Protein AF-A0A521FGE1-F1 (afdb_monomer)

InterPro domains:
  IPR036425 MoaB/Mog-like domain superfamily [G3DSA:3.40.980.10] (73-152)
  IPR036425 MoaB/Mog-like domain superfamily [SSF53218] (72-152)
  IPR038987 Molybdopterin biosynthesis protein MoeA-like [PTHR10192] (48-152)

pLDDT: mean 79.48, std 17.64, range [34.16, 97.81]

Solvent-accessible surface area (backbone atoms only — not comparable to full-atom values): 9170 Å² total; per-residue (Å²): 132,84,50,75,67,57,55,50,50,56,51,57,77,67,58,67,80,79,55,70,46,78,43,52,40,92,74,35,70,73,35,32,30,61,51,71,48,64,48,92,95,54,96,55,65,48,52,53,70,39,65,27,46,72,68,51,44,54,51,44,42,74,76,68,47,63,57,45,49,22,49,54,80,56,31,35,22,40,36,40,40,47,81,76,87,84,66,93,86,66,96,67,81,86,78,81,60,60,48,58,59,53,52,51,51,49,53,56,36,45,77,70,69,37,75,50,70,46,81,39,73,19,47,83,42,72,66,38,38,50,52,38,47,57,56,40,60,75,74,30,73,41,78,46,83,46,64,51,92,64,100,76,130

Structure (mmCIF, N/CA/C/O backbone):
data_AF-A0A521FGE1-F1
#
_entry.id   AF-A0A521FGE1-F1
#
loop_
_atom_site.group_PDB
_atom_site.id
_atom_site.type_symbol
_atom_site.label_atom_id
_atom_site.label_alt_id
_atom_site.label_comp_id
_atom_site.label_asym_id
_atom_site.label_entity_id
_atom_site.label_seq_id
_atom_site.pdbx_PDB_ins_code
_atom_site.Cartn_x
_atom_site.Cartn_y
_atom_site.Cartn_z
_atom_site.occupancy
_atom_site.B_iso_or_equiv
_atom_site.auth_seq_id
_atom_site.auth_comp_id
_atom_site.auth_asym_id
_atom_site.auth_atom_id
_atom_site.pdbx_PDB_model_num
ATOM 1 N N . MET A 1 1 ? 23.429 9.231 -18.518 1.00 56.88 1 MET A N 1
ATOM 2 C CA . MET A 1 1 ? 22.915 8.447 -17.376 1.00 56.88 1 MET A CA 1
ATOM 3 C C . MET A 1 1 ? 22.571 9.445 -16.281 1.00 56.88 1 MET A C 1
ATOM 5 O O . MET A 1 1 ? 23.436 10.259 -15.985 1.00 56.88 1 MET A O 1
ATOM 9 N N . ILE A 1 2 ? 21.334 9.475 -15.771 1.00 60.28 2 ILE A N 1
ATOM 10 C CA . ILE A 1 2 ? 20.990 10.393 -14.667 1.00 60.28 2 ILE A CA 1
ATOM 11 C C . ILE A 1 2 ? 21.734 9.969 -13.404 1.00 60.28 2 ILE A C 1
ATOM 13 O O . ILE A 1 2 ? 21.916 8.777 -13.154 1.00 60.28 2 ILE A O 1
ATOM 17 N N . SER A 1 3 ? 22.178 10.931 -12.608 1.00 74.81 3 SER A N 1
ATOM 18 C CA . SER A 1 3 ? 22.769 10.649 -11.306 1.00 74.81 3 SER A CA 1
ATOM 19 C C . SER A 1 3 ? 21.696 10.185 -10.315 1.00 74.81 3 SER A C 1
ATOM 21 O O . SER A 1 3 ? 20.537 10.601 -10.375 1.00 74.81 3 SER A O 1
ATOM 23 N N . ILE A 1 4 ? 22.094 9.378 -9.324 1.00 71.06 4 ILE A N 1
ATOM 24 C CA . ILE A 1 4 ? 21.225 8.973 -8.199 1.00 71.06 4 ILE A CA 1
ATOM 25 C C . ILE A 1 4 ? 20.607 10.205 -7.510 1.00 71.06 4 ILE A C 1
ATOM 27 O O . ILE A 1 4 ? 19.470 10.166 -7.039 1.00 71.06 4 ILE A O 1
ATOM 31 N N . LYS A 1 5 ? 21.343 11.323 -7.477 1.00 72.50 5 LYS A N 1
ATOM 32 C CA . LYS A 1 5 ? 20.893 12.589 -6.893 1.00 72.50 5 LYS A CA 1
ATOM 33 C C . LYS A 1 5 ? 19.749 13.223 -7.692 1.00 72.50 5 LYS A C 1
ATOM 35 O O . LYS A 1 5 ? 18.778 13.666 -7.084 1.00 72.50 5 LYS A O 1
ATOM 40 N N . GLU A 1 6 ? 19.845 13.239 -9.019 1.00 69.12 6 GLU A N 1
ATOM 41 C CA . GLU A 1 6 ? 18.794 13.754 -9.909 1.00 69.12 6 GLU A CA 1
ATOM 42 C C . GLU A 1 6 ? 17.545 12.872 -9.860 1.00 69.12 6 GLU A C 1
ATOM 44 O O . GLU A 1 6 ? 16.444 13.388 -9.686 1.00 69.12 6 GLU A O 1
ATOM 49 N N . ALA A 1 7 ? 17.710 11.545 -9.895 1.00 67.75 7 ALA A N 1
ATOM 50 C CA . ALA A 1 7 ? 16.596 10.609 -9.740 1.00 67.75 7 ALA A CA 1
ATOM 51 C C . ALA A 1 7 ? 15.854 10.829 -8.411 1.00 67.75 7 ALA A C 1
ATOM 53 O O . ALA A 1 7 ? 14.627 10.903 -8.374 1.00 67.75 7 ALA A O 1
ATOM 54 N N . LYS A 1 8 ? 16.601 11.002 -7.312 1.00 72.12 8 LYS A N 1
ATOM 55 C CA . LYS A 1 8 ? 16.027 11.270 -5.990 1.00 72.12 8 LYS A CA 1
ATOM 56 C C . LYS A 1 8 ? 15.258 12.593 -5.940 1.00 72.12 8 LYS A C 1
ATOM 58 O O . LYS A 1 8 ? 14.202 12.632 -5.318 1.00 72.12 8 LYS A O 1
ATOM 63 N N . LEU A 1 9 ? 15.764 13.657 -6.568 1.00 74.69 9 LEU A N 1
ATOM 64 C CA . LEU A 1 9 ? 15.07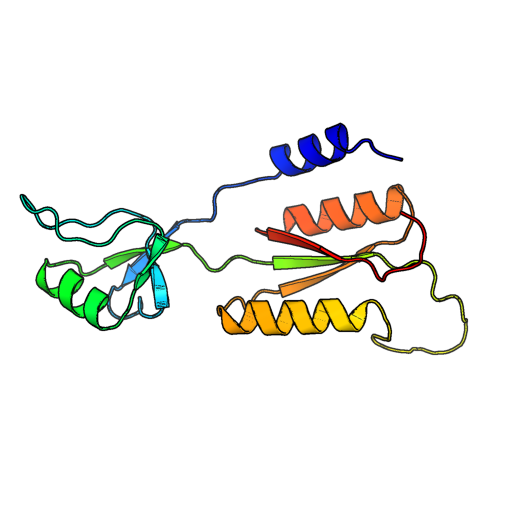1 14.951 -6.629 1.00 74.69 9 LEU A CA 1
ATOM 65 C C . LEU A 1 9 ? 13.730 14.833 -7.353 1.00 74.69 9 LEU A C 1
ATOM 67 O O . LEU A 1 9 ? 12.712 15.221 -6.788 1.00 74.69 9 LEU A O 1
ATOM 71 N N . ILE A 1 10 ? 13.718 14.199 -8.529 1.00 68.62 10 ILE A N 1
ATOM 72 C CA . ILE A 1 10 ? 12.492 13.970 -9.306 1.00 68.62 10 ILE A CA 1
ATOM 73 C C . ILE A 1 10 ? 11.465 13.189 -8.474 1.00 68.62 10 ILE A C 1
ATOM 75 O O . ILE A 1 10 ? 10.299 13.576 -8.408 1.00 68.62 10 ILE A O 1
ATOM 79 N N . ILE A 1 11 ? 11.894 12.120 -7.791 1.00 73.50 11 ILE A N 1
ATOM 80 C CA . ILE A 1 11 ? 11.014 11.311 -6.932 1.00 73.50 11 ILE A CA 1
ATOM 81 C C . ILE A 1 11 ? 10.423 12.157 -5.799 1.00 73.50 11 ILE A C 1
ATOM 83 O O . ILE A 1 11 ? 9.225 12.078 -5.531 1.00 73.50 11 ILE A O 1
ATOM 87 N N . LEU A 1 12 ? 11.245 12.967 -5.127 1.00 76.75 12 LEU A N 1
ATOM 88 C CA . LEU A 1 12 ? 10.794 13.789 -4.005 1.00 76.75 12 LEU A CA 1
ATOM 89 C C . LEU A 1 12 ? 9.824 14.890 -4.449 1.00 76.75 12 LEU A C 1
ATOM 91 O O . LEU A 1 12 ? 8.816 15.087 -3.772 1.00 76.75 12 LEU A O 1
ATOM 95 N N . GLU A 1 13 ? 10.070 15.543 -5.587 1.00 80.25 13 GLU A N 1
ATOM 96 C CA . GLU A 1 13 ? 9.173 16.560 -6.161 1.00 80.25 13 GLU A CA 1
ATOM 97 C C . GLU A 1 13 ? 7.780 16.013 -6.497 1.00 80.25 13 GLU A C 1
ATOM 99 O O . GLU A 1 13 ? 6.788 16.735 -6.402 1.00 80.25 13 GLU A O 1
ATOM 104 N N . HIS A 1 14 ? 7.688 14.729 -6.846 1.00 75.56 14 HIS A N 1
ATOM 105 C CA . HIS A 1 14 ? 6.421 14.081 -7.185 1.00 75.56 14 HIS A CA 1
ATOM 106 C C . HIS A 1 14 ? 5.808 13.297 -6.016 1.00 75.56 14 HIS A C 1
ATOM 108 O O . HIS A 1 14 ? 4.673 12.827 -6.117 1.00 75.56 14 HIS A O 1
ATOM 114 N N . SER A 1 15 ? 6.520 13.176 -4.891 1.00 76.31 15 SER A N 1
ATOM 115 C CA . SER A 1 15 ? 6.022 12.481 -3.707 1.00 76.31 15 SER A CA 1
ATOM 116 C C . SER A 1 15 ? 4.880 13.256 -3.043 1.00 76.31 15 SER A C 1
ATOM 118 O O . SER A 1 15 ? 4.912 14.479 -2.899 1.00 76.31 15 SER A O 1
ATOM 120 N N . ARG A 1 16 ? 3.834 12.539 -2.627 1.00 80.38 16 ARG A N 1
ATOM 121 C CA . ARG A 1 16 ? 2.677 13.109 -1.924 1.00 80.38 16 ARG A CA 1
ATOM 122 C C . ARG A 1 16 ? 2.320 12.231 -0.734 1.00 80.38 16 ARG A C 1
ATOM 124 O O . ARG A 1 16 ? 2.565 11.027 -0.743 1.00 80.38 16 ARG A O 1
ATOM 131 N N . LYS A 1 17 ? 1.722 12.825 0.302 1.00 81.06 17 LYS A N 1
ATOM 132 C CA . LYS A 1 17 ? 1.171 12.045 1.419 1.00 81.06 17 LYS A CA 1
ATOM 133 C C . LYS A 1 17 ? 0.029 11.168 0.906 1.00 81.06 17 LYS A C 1
ATOM 135 O O . LYS A 1 17 ? -0.784 11.626 0.103 1.00 81.06 17 LYS A O 1
ATOM 140 N N . VAL A 1 18 ? -0.048 9.935 1.407 1.00 82.00 18 VAL A N 1
ATOM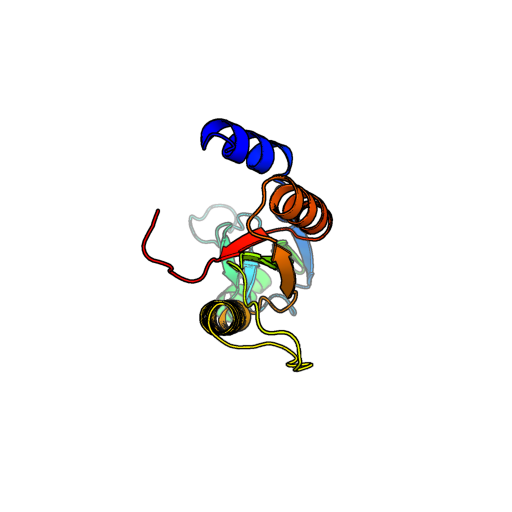 141 C CA . VAL A 1 18 ? -1.171 9.037 1.113 1.00 82.00 18 VAL A CA 1
ATOM 142 C C . VAL A 1 18 ? -2.473 9.717 1.550 1.00 82.00 18 VAL A C 1
ATOM 144 O O . VAL A 1 18 ? -2.533 10.215 2.680 1.00 82.00 18 VAL A O 1
ATOM 147 N N . PRO A 1 19 ? -3.502 9.768 0.686 1.00 86.56 19 PRO A N 1
ATOM 148 C CA . PRO A 1 19 ? -4.766 10.395 1.034 1.00 86.56 19 PRO A CA 1
ATOM 149 C C . PRO A 1 19 ? -5.423 9.718 2.233 1.00 86.56 19 PRO A C 1
ATOM 151 O O . PRO A 1 19 ? -5.430 8.490 2.349 1.00 86.56 19 PRO A O 1
ATOM 154 N N . VAL A 1 20 ? -6.012 10.543 3.088 1.00 93.25 20 VAL A N 1
ATOM 155 C CA . VAL A 1 20 ? -6.801 10.122 4.243 1.00 93.25 20 VAL A CA 1
ATOM 156 C C . VAL A 1 20 ? -8.259 10.448 3.961 1.00 93.25 20 VAL A C 1
ATOM 158 O O . VAL A 1 20 ? -8.552 11.469 3.335 1.00 93.25 20 VAL A O 1
ATOM 161 N N . HIS A 1 21 ? -9.160 9.572 4.385 1.00 94.06 21 HIS A N 1
ATOM 162 C CA . HIS A 1 21 ? -10.594 9.786 4.245 1.00 94.06 21 HIS A CA 1
ATOM 163 C C . HIS A 1 21 ? -11.359 9.168 5.421 1.00 94.06 21 HIS A C 1
ATOM 165 O O . HIS A 1 21 ? -10.895 8.169 5.983 1.00 94.06 21 HIS A O 1
ATOM 171 N N . PRO A 1 22 ? -12.517 9.742 5.791 1.00 96.56 22 PRO A N 1
ATOM 172 C CA . PRO A 1 22 ? -13.405 9.134 6.765 1.00 96.56 22 PRO A CA 1
ATOM 173 C C . PRO A 1 22 ? -14.110 7.922 6.160 1.00 96.56 22 PRO A C 1
ATOM 175 O O . PRO A 1 22 ? -14.568 7.968 5.014 1.00 96.56 22 PRO A O 1
ATOM 178 N N . ILE A 1 23 ? -14.256 6.870 6.959 1.00 96.44 23 ILE A N 1
ATOM 179 C CA . ILE A 1 23 ? -15.165 5.758 6.675 1.00 96.44 23 ILE A CA 1
ATOM 180 C C . ILE A 1 23 ? -15.996 5.421 7.919 1.00 96.44 23 ILE A C 1
ATOM 182 O O . ILE A 1 23 ? -15.526 5.630 9.044 1.00 96.44 23 ILE A O 1
ATOM 186 N N . PRO A 1 24 ? -17.214 4.869 7.755 1.00 97.81 24 PRO A N 1
ATOM 187 C CA . PRO A 1 24 ? -17.968 4.324 8.876 1.00 97.81 24 PRO A CA 1
ATOM 188 C C . PRO A 1 24 ? -17.151 3.246 9.594 1.00 97.81 24 PRO A C 1
ATOM 190 O O . PRO A 1 24 ? -16.630 2.337 8.949 1.00 97.81 24 PRO A O 1
ATOM 193 N N . LEU A 1 25 ? -17.092 3.290 10.928 1.00 96.75 25 LEU A N 1
ATOM 194 C CA . LEU A 1 25 ? -16.309 2.341 11.732 1.00 96.75 25 LEU A CA 1
ATOM 195 C C . LEU A 1 25 ? -16.711 0.878 11.462 1.00 96.75 25 LEU A C 1
ATOM 197 O O . LEU A 1 25 ? -15.874 -0.016 11.480 1.00 96.75 25 LEU A O 1
ATOM 201 N N . ALA A 1 26 ? -17.987 0.638 11.148 1.00 95.06 26 ALA A N 1
ATOM 202 C CA . ALA A 1 26 ? -18.500 -0.690 10.806 1.00 95.06 26 ALA A CA 1
ATOM 203 C C . ALA A 1 26 ? -17.922 -1.271 9.498 1.00 95.06 26 ALA A C 1
ATOM 205 O O . ALA A 1 26 ? -18.022 -2.471 9.274 1.00 95.06 26 ALA A O 1
ATOM 206 N N . MET A 1 27 ? -17.337 -0.435 8.636 1.00 95.88 27 MET A N 1
ATOM 207 C CA . MET A 1 27 ? -16.701 -0.835 7.376 1.00 95.88 27 MET A CA 1
ATOM 208 C C . MET A 1 27 ? -15.169 -0.782 7.453 1.00 95.88 27 MET A C 1
ATOM 210 O O . MET A 1 27 ? -14.505 -0.926 6.432 1.00 95.88 27 MET A O 1
ATOM 214 N N . ALA A 1 28 ? -14.605 -0.537 8.639 1.00 95.38 28 ALA A N 1
ATOM 215 C CA . ALA A 1 28 ? -13.188 -0.235 8.804 1.00 95.38 28 ALA A CA 1
ATOM 216 C C . ALA A 1 28 ? -12.299 -1.457 9.083 1.00 95.38 28 ALA A C 1
ATOM 218 O O . ALA A 1 28 ? -11.113 -1.280 9.336 1.00 95.38 28 ALA A O 1
ATOM 219 N N . LEU A 1 29 ? -12.839 -2.680 9.031 1.00 95.12 29 LEU A N 1
ATOM 220 C CA . LEU A 1 29 ? -12.063 -3.906 9.245 1.00 95.12 29 LEU A CA 1
ATOM 221 C C . LEU A 1 29 ? -10.940 -4.028 8.208 1.00 95.12 29 LEU A C 1
ATOM 223 O O . LEU A 1 29 ? -11.191 -3.905 7.010 1.00 95.12 29 LEU A O 1
ATOM 227 N N . GLY A 1 30 ? -9.710 -4.240 8.678 1.00 93.06 30 GLY A N 1
ATOM 228 C CA . GLY A 1 30 ? -8.504 -4.295 7.846 1.00 93.06 30 GLY A CA 1
ATOM 229 C C . GLY A 1 30 ? -8.012 -2.928 7.352 1.00 93.06 30 GLY A C 1
ATOM 230 O O . GLY A 1 30 ? -6.968 -2.838 6.710 1.00 93.06 30 GLY A O 1
ATOM 231 N N . ALA A 1 31 ? -8.721 -1.831 7.640 1.00 93.62 31 ALA A N 1
ATOM 232 C CA . ALA A 1 31 ? -8.264 -0.501 7.257 1.00 93.62 31 ALA A CA 1
ATOM 233 C C . ALA A 1 31 ? -7.130 -0.023 8.176 1.00 93.62 31 ALA A C 1
ATOM 235 O O . ALA A 1 31 ? -7.116 -0.292 9.376 1.00 93.62 31 ALA A O 1
ATOM 236 N N . THR A 1 32 ? -6.191 0.746 7.623 1.00 94.00 32 THR A N 1
ATOM 237 C CA . THR A 1 32 ? -5.095 1.334 8.401 1.00 94.00 32 THR A CA 1
ATOM 238 C C . THR A 1 32 ? -5.480 2.708 8.938 1.00 94.00 32 THR A C 1
ATOM 240 O O . THR A 1 32 ? -5.770 3.628 8.165 1.00 94.00 32 THR A O 1
ATOM 243 N N . LEU A 1 33 ? -5.433 2.874 10.258 1.00 95.44 33 LEU A N 1
ATOM 244 C CA . LEU A 1 33 ? -5.821 4.103 10.941 1.00 95.44 33 LEU A CA 1
ATOM 245 C C . LEU A 1 33 ? -4.868 5.264 10.606 1.00 95.44 33 LEU A C 1
ATOM 247 O O . LEU A 1 33 ? -3.646 5.119 10.638 1.00 95.44 33 LEU A O 1
ATOM 251 N N . ALA A 1 34 ? -5.414 6.441 10.298 1.00 95.50 34 ALA A N 1
ATOM 252 C CA . ALA A 1 34 ? -4.637 7.610 9.878 1.00 95.50 34 ALA A CA 1
ATOM 253 C C . ALA A 1 34 ? -4.370 8.636 10.990 1.00 95.50 34 ALA A C 1
ATOM 255 O O . ALA A 1 34 ? -3.591 9.573 10.785 1.00 95.50 34 ALA A O 1
ATOM 256 N N . THR A 1 35 ? -4.985 8.450 12.153 1.00 93.12 35 THR A N 1
ATOM 257 C CA . THR A 1 35 ? -4.935 9.346 13.314 1.00 93.12 35 THR A CA 1
ATOM 258 C C . THR A 1 35 ? -4.778 8.534 14.587 1.00 93.12 35 THR A C 1
ATOM 260 O O . THR A 1 35 ? -5.238 7.402 14.637 1.00 93.12 35 THR A O 1
ATOM 263 N N . ASP A 1 36 ? -4.201 9.110 15.633 1.00 92.69 36 ASP A N 1
ATOM 264 C CA . ASP A 1 36 ? -4.223 8.454 16.938 1.00 92.69 36 ASP A CA 1
ATOM 265 C C . ASP A 1 36 ? -5.607 8.608 17.587 1.00 92.69 36 ASP A C 1
ATOM 267 O O . ASP A 1 36 ? -6.200 9.689 17.540 1.00 92.69 36 ASP A O 1
ATOM 271 N N . LEU A 1 37 ? -6.117 7.539 18.197 1.00 90.62 37 LEU A N 1
ATOM 272 C CA . LEU A 1 37 ? -7.392 7.505 18.911 1.00 90.62 37 LEU A CA 1
ATOM 273 C C . LEU A 1 37 ? -7.172 6.933 20.311 1.00 90.62 37 LEU A C 1
ATOM 275 O O . LEU A 1 37 ? -6.950 5.734 20.475 1.00 90.62 37 LEU A O 1
ATOM 279 N N . TYR A 1 38 ? -7.254 7.798 21.320 1.00 85.88 38 TYR A N 1
ATOM 280 C CA . TYR A 1 38 ? -7.076 7.443 22.727 1.00 85.88 38 TYR A CA 1
ATOM 281 C C . TYR A 1 38 ? -8.346 7.708 23.523 1.00 85.88 38 TYR A C 1
ATOM 283 O O . TYR A 1 38 ? -9.087 8.653 23.245 1.00 85.88 38 TYR A O 1
ATOM 291 N N . GLN A 1 39 ? -8.555 6.913 24.567 1.00 79.12 39 GLN A N 1
ATOM 292 C CA . GLN A 1 39 ? -9.598 7.187 25.545 1.00 79.12 39 GLN A CA 1
ATOM 293 C C . GLN A 1 39 ? -9.182 8.382 26.416 1.00 79.12 39 GLN A C 1
ATOM 295 O O . GLN A 1 39 ? -8.027 8.480 26.839 1.00 79.12 39 GLN A O 1
ATOM 300 N N . HIS A 1 40 ? -10.111 9.297 26.709 1.00 69.00 40 HIS A N 1
ATOM 301 C CA . HIS A 1 40 ? -9.822 10.450 27.565 1.00 69.00 40 HIS A CA 1
ATOM 302 C C . HIS A 1 40 ? -9.218 9.993 28.909 1.00 69.00 40 HIS A C 1
ATOM 304 O O . HIS A 1 40 ? -9.825 9.210 29.633 1.00 69.00 40 HIS A O 1
ATOM 310 N N . HIS A 1 41 ? -8.024 10.505 29.234 1.00 64.94 41 HIS A N 1
ATOM 311 C CA . HIS A 1 41 ? -7.281 10.257 30.480 1.00 64.94 41 HIS A CA 1
ATOM 312 C C . HIS A 1 41 ? -6.671 8.854 30.681 1.00 64.94 41 HIS A C 1
ATOM 314 O O . HIS A 1 41 ? -6.289 8.529 31.805 1.00 64.94 41 HIS A O 1
ATOM 320 N N . THR A 1 42 ? -6.490 8.045 29.629 1.00 60.53 42 THR A N 1
ATOM 321 C CA . THR A 1 42 ? -5.716 6.789 29.724 1.00 60.53 42 THR A CA 1
ATOM 322 C C . THR A 1 42 ? -4.649 6.674 28.632 1.00 60.53 42 THR A C 1
ATOM 324 O O . THR A 1 42 ? -4.683 7.374 27.624 1.00 60.53 42 THR A O 1
ATOM 327 N N . SER A 1 43 ? -3.680 5.777 28.837 1.00 71.62 43 SER A N 1
ATOM 328 C CA . SER A 1 43 ? -2.657 5.410 27.844 1.00 71.62 43 SER A CA 1
ATOM 329 C C . SER A 1 43 ? -3.156 4.386 26.812 1.00 71.62 43 SER A C 1
ATOM 331 O O . SER A 1 43 ? -2.363 3.909 26.005 1.00 71.62 43 SER A O 1
ATOM 333 N N . SER A 1 44 ? -4.433 3.986 26.873 1.00 77.00 44 SER A N 1
ATOM 334 C CA . SER A 1 44 ? -4.992 2.920 26.039 1.00 77.00 44 SER A CA 1
ATOM 335 C C . SER A 1 44 ? -5.684 3.498 24.804 1.00 77.00 44 SER A C 1
ATOM 337 O O . SER A 1 44 ? -6.547 4.377 24.897 1.00 77.00 44 SER A O 1
ATOM 339 N N . GLY A 1 45 ? -5.285 3.022 23.628 1.00 88.19 45 GLY A N 1
ATOM 340 C CA . GLY A 1 45 ? -5.783 3.521 22.356 1.00 88.19 45 GLY A CA 1
ATOM 341 C C . GLY A 1 45 ? -5.134 2.843 21.157 1.00 88.19 45 GLY A C 1
ATOM 342 O O . GLY A 1 45 ? -4.324 1.928 21.299 1.00 88.19 45 GLY A O 1
ATOM 343 N N . TYR A 1 46 ? -5.496 3.333 19.978 1.00 93.44 46 TYR A N 1
ATOM 344 C CA . TYR A 1 46 ? -4.963 2.898 18.695 1.00 93.44 46 TYR A CA 1
ATOM 345 C C . TYR A 1 46 ? -4.147 4.021 18.073 1.00 93.44 46 TYR A C 1
ATOM 347 O O . TYR A 1 46 ? -4.590 5.168 18.005 1.00 93.44 46 TYR A O 1
ATOM 355 N N . THR A 1 47 ? -2.942 3.693 17.626 1.00 94.12 47 THR A N 1
ATOM 356 C CA . THR A 1 47 ? -2.035 4.652 17.003 1.00 94.12 47 THR A CA 1
ATOM 357 C C . THR A 1 47 ? -2.208 4.668 15.495 1.00 94.12 47 THR A C 1
ATOM 359 O O . THR A 1 47 ? -2.540 3.670 14.852 1.00 94.12 47 THR A O 1
ATOM 362 N N . ARG A 1 48 ? -1.918 5.818 14.897 1.00 94.56 48 ARG A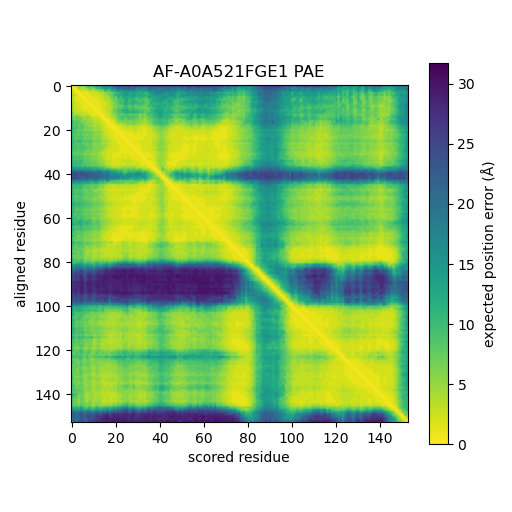 N 1
ATOM 363 C CA . ARG A 1 48 ? -1.782 5.970 13.456 1.00 94.56 48 ARG A CA 1
ATOM 364 C C . ARG A 1 48 ? -0.849 4.893 12.898 1.00 94.56 48 ARG A C 1
ATOM 366 O O . ARG A 1 48 ? 0.293 4.759 13.331 1.00 94.56 48 ARG A O 1
ATOM 373 N N . GLY A 1 49 ? -1.306 4.203 11.860 1.00 92.31 49 GLY A N 1
ATOM 374 C CA . GLY A 1 49 ? -0.584 3.116 11.207 1.00 92.31 49 GLY A CA 1
ATOM 375 C C . GLY A 1 49 ? -0.988 1.723 11.685 1.00 92.31 49 GLY A C 1
ATOM 376 O O . GLY A 1 49 ? -0.566 0.755 11.060 1.00 92.31 49 GLY A O 1
ATOM 377 N N . CYS A 1 50 ? -1.808 1.597 12.734 1.00 93.31 50 CYS A N 1
ATOM 378 C CA . CYS A 1 50 ? -2.353 0.300 13.114 1.00 93.31 50 CYS A CA 1
ATOM 379 C C . CYS A 1 50 ? -3.409 -0.170 12.106 1.00 93.31 50 CYS A C 1
ATOM 381 O O . CYS A 1 50 ? -4.202 0.624 11.589 1.00 93.31 50 CYS A O 1
ATOM 383 N N . GLU A 1 51 ? -3.445 -1.472 11.863 1.00 93.88 51 GLU A N 1
ATOM 384 C CA . GLU A 1 51 ? -4.567 -2.113 11.189 1.00 93.88 51 GLU A CA 1
ATOM 385 C C . GLU A 1 51 ? -5.730 -2.274 12.174 1.00 93.88 51 GLU A C 1
ATOM 387 O O . GLU A 1 51 ? -5.530 -2.631 13.338 1.00 93.88 51 GLU A O 1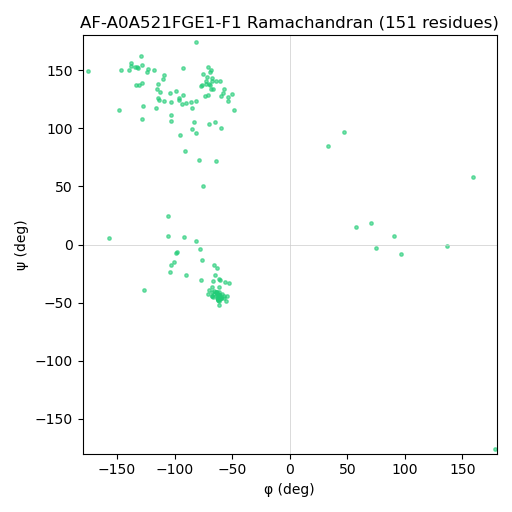
ATOM 392 N N . LEU A 1 52 ? -6.944 -1.968 11.727 1.00 94.94 52 LEU A N 1
ATOM 393 C CA . LEU A 1 52 ? -8.146 -2.108 12.538 1.00 94.94 52 LEU A CA 1
ATOM 394 C C . LEU A 1 52 ? -8.656 -3.551 12.485 1.00 94.94 52 LEU A C 1
ATOM 396 O O . LEU A 1 52 ? -9.253 -3.978 11.496 1.00 94.94 52 LEU A O 1
ATOM 400 N N . THR A 1 53 ? -8.436 -4.281 13.576 1.00 95.50 53 THR A N 1
ATOM 401 C CA . THR A 1 53 ? -8.997 -5.616 13.817 1.00 95.50 53 THR A CA 1
ATOM 402 C C . THR A 1 53 ? -10.434 -5.536 14.347 1.00 95.50 53 THR A C 1
ATOM 404 O O . THR A 1 53 ? -10.956 -4.459 14.644 1.00 95.50 53 THR A O 1
ATOM 407 N N . ASP A 1 54 ? -11.088 -6.685 14.489 1.00 95.94 54 ASP A N 1
ATOM 408 C CA . ASP A 1 54 ? -12.390 -6.823 15.148 1.00 95.94 54 ASP A CA 1
ATOM 409 C C . ASP A 1 54 ? -12.396 -6.253 16.578 1.00 95.94 54 ASP A C 1
ATOM 411 O O . ASP A 1 54 ? -13.286 -5.467 16.920 1.00 95.94 54 ASP A O 1
ATOM 415 N N . ASP A 1 55 ? -11.361 -6.547 17.368 1.00 94.50 55 ASP A N 1
ATOM 416 C CA . ASP A 1 55 ? -11.174 -5.976 18.707 1.00 94.50 55 ASP A CA 1
ATOM 417 C C . ASP A 1 55 ? -11.083 -4.442 18.670 1.00 94.50 55 ASP A C 1
ATOM 419 O O . ASP A 1 55 ? -11.716 -3.752 19.477 1.00 94.50 55 ASP A O 1
ATOM 423 N N . ALA A 1 56 ? -10.352 -3.890 17.693 1.00 94.62 56 ALA A N 1
ATOM 424 C CA . ALA A 1 56 ? -10.225 -2.445 17.519 1.00 94.62 56 ALA A CA 1
ATOM 425 C C . ALA A 1 56 ? -11.566 -1.789 17.206 1.00 94.62 56 ALA A C 1
ATOM 427 O O . ALA A 1 56 ? -11.909 -0.755 17.781 1.00 94.62 56 ALA A O 1
ATOM 428 N N . ILE A 1 57 ? -12.361 -2.409 16.337 1.00 95.81 57 ILE A N 1
ATOM 429 C CA . ILE A 1 57 ? -13.698 -1.924 15.995 1.00 95.81 57 ILE A CA 1
ATOM 430 C C . ILE A 1 57 ? -14.598 -1.910 17.232 1.00 95.81 57 ILE A C 1
ATOM 432 O O . ILE A 1 57 ? -15.268 -0.905 17.486 1.00 95.81 57 ILE A O 1
ATOM 436 N N . GLY A 1 58 ? -14.600 -2.991 18.018 1.00 94.62 58 GLY A N 1
ATOM 437 C CA . GLY A 1 58 ? -15.377 -3.082 19.254 1.00 94.62 58 GLY A CA 1
ATOM 438 C C . GLY A 1 58 ? -14.975 -2.013 20.270 1.00 94.62 58 GLY A C 1
ATOM 439 O O . GLY A 1 58 ? -15.831 -1.294 20.792 1.00 94.62 58 GLY A O 1
ATOM 440 N N . TYR A 1 59 ? -13.670 -1.849 20.489 1.00 94.19 59 TYR A N 1
ATOM 441 C CA . TYR A 1 59 ? -13.119 -0.850 21.402 1.00 94.19 59 TYR A CA 1
ATOM 442 C C . TYR A 1 59 ? -13.474 0.582 20.981 1.00 94.19 59 TYR A C 1
ATOM 444 O O . TYR A 1 59 ? -14.048 1.342 21.765 1.00 94.19 59 TYR A O 1
ATOM 452 N N . LEU A 1 60 ? -13.202 0.948 19.723 1.00 94.69 60 LEU A N 1
ATOM 453 C CA . LEU A 1 60 ? -13.501 2.281 19.190 1.00 94.69 60 LEU A CA 1
ATOM 454 C C . LEU A 1 60 ? -15.008 2.576 19.230 1.00 94.69 60 LEU A C 1
ATOM 456 O O . LEU A 1 60 ? -15.406 3.698 19.552 1.00 94.69 60 LEU A O 1
ATOM 460 N N . ARG A 1 61 ? -15.861 1.570 18.982 1.00 94.81 61 ARG A N 1
ATOM 461 C CA . ARG A 1 61 ? -17.316 1.714 19.111 1.00 94.81 61 ARG A CA 1
ATOM 462 C C . ARG A 1 61 ? -17.731 1.962 20.558 1.00 94.81 61 ARG A C 1
ATOM 464 O O . ARG A 1 61 ? -18.583 2.816 20.790 1.00 94.81 61 ARG A O 1
ATOM 471 N N . GLY A 1 62 ? -17.136 1.251 21.516 1.00 92.50 62 GLY A N 1
ATOM 472 C CA . GLY A 1 62 ? -17.372 1.455 22.949 1.00 92.50 62 GLY A CA 1
ATOM 473 C C . GLY A 1 62 ? -16.988 2.858 23.430 1.00 92.50 62 GLY A C 1
ATOM 474 O O . GLY A 1 62 ? -17.635 3.396 24.324 1.00 92.50 62 GLY A O 1
ATOM 475 N N . MET A 1 63 ? -16.000 3.490 22.788 1.00 91.56 63 MET A N 1
ATOM 476 C CA . MET A 1 63 ? -15.638 4.895 23.022 1.00 91.56 63 MET A CA 1
ATOM 477 C C . MET A 1 63 ? -16.578 5.907 22.346 1.00 91.56 63 MET A C 1
ATOM 479 O O . MET A 1 63 ? -16.414 7.110 22.529 1.00 91.56 63 MET A O 1
ATOM 483 N N . GLY A 1 64 ? -17.564 5.445 21.573 1.00 92.69 64 GLY A N 1
ATOM 484 C CA . GLY A 1 64 ? -18.533 6.300 20.888 1.00 92.69 64 GLY A CA 1
ATOM 485 C C . GLY A 1 64 ? -18.125 6.728 19.477 1.00 92.69 64 GLY A C 1
ATOM 486 O O . GLY A 1 64 ? -18.835 7.529 18.870 1.00 92.69 64 GLY A O 1
ATOM 487 N N . HIS A 1 65 ? -17.036 6.193 18.912 1.00 94.75 65 HIS A N 1
ATOM 488 C CA . HIS A 1 65 ? -16.693 6.471 17.518 1.00 94.75 65 HIS A CA 1
ATOM 489 C C . HIS A 1 65 ? -17.670 5.769 16.566 1.00 94.75 65 HIS A C 1
ATOM 491 O O . HIS A 1 65 ? -17.909 4.559 16.631 1.00 94.75 65 HIS A O 1
ATOM 497 N N . THR A 1 66 ? -18.227 6.544 15.640 1.00 96.12 66 THR A N 1
ATOM 498 C CA . THR A 1 66 ? -19.076 6.059 14.541 1.00 96.12 66 THR A CA 1
ATOM 499 C C . THR A 1 66 ? -18.329 6.040 13.210 1.00 96.12 66 THR A C 1
ATOM 501 O O . THR A 1 66 ? -18.654 5.237 12.335 1.00 96.12 66 THR A O 1
ATOM 504 N N . GLU A 1 67 ? -17.290 6.864 13.091 1.00 97.12 67 GLU A N 1
ATOM 505 C CA . GLU A 1 67 ? -16.416 7.012 11.933 1.00 97.12 67 GLU A CA 1
ATOM 506 C C . GLU A 1 67 ? -14.951 7.128 12.363 1.00 97.12 67 GLU A C 1
ATOM 508 O O . GLU A 1 67 ? -14.646 7.525 13.491 1.00 97.12 67 GLU A O 1
ATOM 513 N N . VAL A 1 68 ? -14.046 6.775 11.451 1.00 97.06 68 VAL A N 1
ATOM 514 C CA . VAL A 1 68 ? -12.594 6.859 11.649 1.00 97.06 68 VAL A CA 1
ATOM 515 C C . VAL A 1 68 ? -11.903 7.361 10.389 1.00 97.06 68 VAL A C 1
ATOM 517 O O . VAL A 1 68 ? -12.361 7.119 9.273 1.00 97.06 68 VAL A O 1
ATOM 520 N N . GLN A 1 69 ? -10.779 8.053 10.569 1.00 97.25 69 GLN A N 1
ATOM 521 C CA . GLN A 1 69 ? -9.915 8.480 9.472 1.00 97.25 69 GLN A CA 1
ATOM 522 C C . GLN A 1 69 ? -8.943 7.353 9.128 1.00 97.25 69 GLN A C 1
ATOM 524 O O . GLN A 1 69 ? -8.175 6.921 9.988 1.00 97.25 69 GLN A O 1
ATOM 529 N N . VAL A 1 70 ? -8.940 6.898 7.876 1.00 95.94 70 VAL A N 1
ATOM 530 C CA . VAL A 1 70 ? -8.074 5.799 7.419 1.00 95.94 70 VAL A CA 1
ATOM 531 C C . VAL A 1 70 ? -7.286 6.183 6.172 1.00 95.94 70 VAL A C 1
ATOM 533 O O . VAL A 1 70 ? -7.704 7.042 5.383 1.00 95.94 70 VAL A O 1
ATOM 536 N N . PHE A 1 71 ? -6.138 5.536 5.970 1.00 93.69 71 PHE A N 1
ATOM 537 C CA . PHE A 1 71 ? -5.412 5.654 4.709 1.00 93.69 71 PHE A CA 1
ATOM 538 C C . PHE A 1 71 ? -6.198 4.987 3.589 1.00 93.69 71 PHE A C 1
ATOM 540 O O . PHE A 1 71 ? -6.673 3.860 3.715 1.00 93.69 71 PHE A O 1
ATOM 547 N N . ARG A 1 72 ? -6.309 5.677 2.453 1.00 89.62 72 ARG A N 1
ATOM 548 C CA . ARG A 1 72 ? -6.793 5.045 1.228 1.00 89.62 72 ARG A CA 1
ATOM 549 C C . ARG A 1 72 ? -5.767 4.014 0.757 1.00 89.62 72 ARG A C 1
ATOM 551 O O . ARG A 1 72 ? -4.572 4.304 0.740 1.00 89.62 72 ARG A O 1
ATOM 558 N N . GLN A 1 73 ? -6.241 2.869 0.264 1.00 86.88 73 GLN A N 1
ATOM 559 C CA . GLN A 1 73 ? -5.385 1.926 -0.456 1.00 86.88 73 GLN A CA 1
ATOM 560 C C . GLN A 1 73 ? -4.658 2.634 -1.614 1.00 86.88 73 GLN A C 1
ATOM 562 O O . GLN A 1 73 ? -5.314 3.303 -2.431 1.00 86.88 73 GLN A O 1
ATOM 567 N N . PRO A 1 74 ? -3.322 2.526 -1.701 1.00 89.50 74 PRO A N 1
ATOM 568 C CA . PRO A 1 74 ? -2.556 3.207 -2.730 1.00 89.50 74 PRO A CA 1
ATOM 569 C C . PRO A 1 74 ? -2.830 2.603 -4.111 1.00 89.50 74 PRO A C 1
ATOM 571 O O . PRO A 1 74 ? -3.078 1.408 -4.263 1.00 89.50 74 PRO A O 1
ATOM 574 N N . ARG A 1 75 ? -2.758 3.444 -5.140 1.00 91.25 75 ARG A N 1
ATOM 575 C CA . ARG A 1 75 ? -2.569 3.012 -6.526 1.00 91.25 75 ARG A CA 1
ATOM 576 C C . ARG A 1 75 ? -1.083 2.763 -6.731 1.00 91.25 75 ARG A C 1
ATOM 578 O O . ARG A 1 75 ? -0.288 3.669 -6.482 1.00 91.25 75 ARG A O 1
ATOM 585 N N . VAL A 1 76 ? -0.716 1.566 -7.160 1.00 91.50 76 VAL A N 1
ATOM 586 C CA . VAL A 1 76 ? 0.680 1.174 -7.348 1.00 91.50 76 VAL A CA 1
ATOM 587 C C . VAL A 1 76 ? 0.975 1.049 -8.834 1.00 91.50 76 VAL A C 1
ATOM 589 O O . VAL A 1 76 ? 0.324 0.279 -9.531 1.00 91.50 76 VAL A O 1
ATOM 592 N N . GLY A 1 77 ? 1.968 1.786 -9.319 1.00 90.69 77 GLY A N 1
ATOM 593 C CA . GLY A 1 77 ? 2.512 1.619 -10.661 1.00 90.69 77 GLY A CA 1
ATOM 594 C C . GLY A 1 77 ? 3.753 0.740 -10.614 1.00 90.69 77 GLY A C 1
ATOM 595 O O . GLY A 1 77 ? 4.696 1.049 -9.891 1.00 90.69 77 GLY A O 1
ATOM 596 N N . ILE A 1 78 ? 3.773 -0.343 -11.382 1.00 88.81 78 ILE A N 1
ATOM 597 C CA . ILE A 1 78 ? 4.949 -1.192 -11.560 1.00 88.81 78 ILE A CA 1
ATOM 598 C C . ILE A 1 78 ? 5.553 -0.856 -12.920 1.00 88.81 78 ILE A C 1
ATOM 600 O O . ILE A 1 78 ? 4.949 -1.123 -13.959 1.00 88.81 78 ILE A O 1
ATOM 604 N N . ILE A 1 79 ? 6.738 -0.251 -12.908 1.00 86.25 79 ILE A N 1
ATOM 605 C CA . ILE A 1 79 ? 7.516 0.024 -14.115 1.00 86.25 79 ILE A CA 1
ATOM 606 C C . ILE A 1 79 ? 8.480 -1.133 -14.328 1.00 86.25 79 ILE A C 1
ATOM 608 O O . ILE A 1 79 ? 9.333 -1.423 -13.488 1.00 86.25 79 ILE A O 1
ATOM 612 N N . VAL A 1 80 ? 8.341 -1.772 -15.478 1.00 82.88 80 VAL A N 1
ATOM 613 C CA . VAL A 1 80 ? 9.126 -2.916 -15.904 1.00 82.88 80 VAL A CA 1
ATOM 614 C C . VAL A 1 80 ? 10.149 -2.430 -16.926 1.00 82.88 80 VAL A C 1
ATOM 616 O O . VAL A 1 80 ? 9.803 -2.113 -18.064 1.00 82.88 80 VAL A O 1
ATOM 619 N N . ALA A 1 81 ? 11.412 -2.351 -16.512 1.00 76.00 81 ALA A N 1
ATOM 620 C CA . ALA A 1 81 ? 12.522 -2.026 -17.399 1.00 76.00 81 ALA A CA 1
ATOM 621 C C . ALA A 1 81 ? 13.002 -3.310 -18.088 1.00 76.00 81 ALA A C 1
ATOM 623 O O . ALA A 1 81 ? 13.427 -4.259 -17.419 1.00 76.00 81 ALA A O 1
ATOM 624 N N . ALA A 1 82 ? 12.894 -3.371 -19.415 1.00 65.75 82 ALA A N 1
ATOM 625 C CA . ALA A 1 82 ? 13.327 -4.522 -20.201 1.00 65.75 82 ALA A CA 1
ATOM 626 C C . ALA A 1 82 ? 14.505 -4.145 -21.104 1.00 65.75 82 ALA A C 1
ATOM 628 O O . ALA A 1 82 ? 14.411 -3.222 -21.912 1.00 65.75 82 ALA A O 1
ATOM 629 N N . GLN A 1 83 ? 15.592 -4.908 -21.004 1.00 59.50 83 GLN A N 1
ATOM 630 C CA . GLN A 1 83 ? 16.696 -4.856 -21.952 1.00 59.50 83 GLN A CA 1
ATOM 631 C C . GLN A 1 83 ? 16.342 -5.773 -23.135 1.00 59.50 83 GLN A C 1
ATOM 633 O O . GLN A 1 83 ? 16.389 -6.992 -23.025 1.00 59.50 83 GLN A O 1
ATOM 638 N N . ASP A 1 84 ? 15.860 -5.158 -24.213 1.00 48.53 84 ASP A N 1
ATOM 639 C CA . ASP A 1 84 ? 15.753 -5.675 -25.585 1.00 48.53 84 ASP A CA 1
ATOM 640 C C . ASP A 1 84 ? 15.475 -7.196 -25.747 1.00 48.53 84 ASP A C 1
ATOM 642 O O . ASP A 1 84 ? 16.371 -7.998 -26.012 1.00 48.53 84 ASP A O 1
ATOM 646 N N . LEU A 1 85 ? 14.202 -7.613 -25.703 1.00 46.12 85 LEU A N 1
ATOM 647 C CA . LEU A 1 85 ? 13.783 -8.867 -26.348 1.00 46.12 85 LEU A CA 1
ATOM 648 C C . LEU A 1 85 ? 13.642 -8.620 -27.857 1.00 46.12 85 LEU A C 1
ATOM 650 O O . LEU A 1 85 ? 12.537 -8.580 -28.398 1.00 46.12 85 LEU A O 1
ATOM 654 N N . ARG A 1 86 ? 14.767 -8.465 -28.565 1.00 39.34 86 ARG A N 1
ATOM 655 C CA . ARG A 1 86 ? 14.751 -8.605 -30.025 1.00 39.34 86 ARG A CA 1
ATOM 656 C C . ARG A 1 86 ? 14.523 -10.069 -30.368 1.00 39.34 86 ARG A C 1
ATOM 658 O O . ARG A 1 86 ? 15.452 -10.870 -30.345 1.00 39.34 86 ARG A O 1
ATOM 665 N N . GLN A 1 87 ? 13.304 -10.392 -30.777 1.00 34.16 87 GLN A N 1
ATOM 666 C CA . GLN A 1 87 ? 13.100 -11.291 -31.908 1.00 34.16 87 GLN A CA 1
ATOM 667 C C . GLN A 1 87 ? 11.809 -10.899 -32.647 1.00 34.16 87 GLN A C 1
ATOM 669 O O . GLN A 1 87 ? 10.726 -10.958 -32.064 1.00 34.16 87 GLN A O 1
ATOM 674 N N . PRO A 1 88 ? 11.897 -10.464 -33.917 1.00 36.00 88 PRO A N 1
ATOM 675 C CA . PRO A 1 88 ? 10.724 -10.121 -34.704 1.00 36.00 88 PRO A CA 1
ATOM 676 C C . PRO A 1 88 ? 10.000 -11.408 -35.110 1.00 36.00 88 PRO A C 1
ATOM 678 O O . PRO A 1 88 ? 10.607 -12.309 -35.682 1.00 36.00 88 PRO A O 1
ATOM 681 N N . GLY A 1 89 ? 8.697 -11.489 -34.831 1.00 37.75 89 GLY A N 1
ATOM 682 C CA . GLY A 1 89 ? 7.845 -12.539 -35.401 1.00 37.75 89 GLY A CA 1
ATOM 683 C C . GLY A 1 89 ? 6.855 -13.212 -34.458 1.00 37.75 89 GLY A C 1
ATOM 684 O O . GLY A 1 89 ? 6.084 -14.048 -34.920 1.00 37.75 89 GLY A O 1
ATOM 685 N N . ARG A 1 90 ? 6.807 -12.860 -33.170 1.00 38.19 90 ARG A N 1
ATOM 686 C CA . ARG A 1 90 ? 5.741 -13.352 -32.293 1.00 38.19 90 ARG A CA 1
ATOM 687 C C . ARG A 1 90 ? 5.039 -12.221 -31.569 1.00 38.19 90 ARG A C 1
ATOM 689 O O . ARG A 1 90 ? 5.639 -11.505 -30.776 1.00 38.19 90 ARG A O 1
ATOM 696 N N . ALA A 1 91 ? 3.740 -12.116 -31.826 1.00 41.25 91 ALA A N 1
ATOM 697 C CA . ALA A 1 91 ? 2.789 -11.481 -30.930 1.00 41.25 91 ALA A CA 1
ATOM 698 C C . ALA A 1 91 ? 2.724 -12.301 -29.628 1.00 41.25 91 ALA A C 1
ATO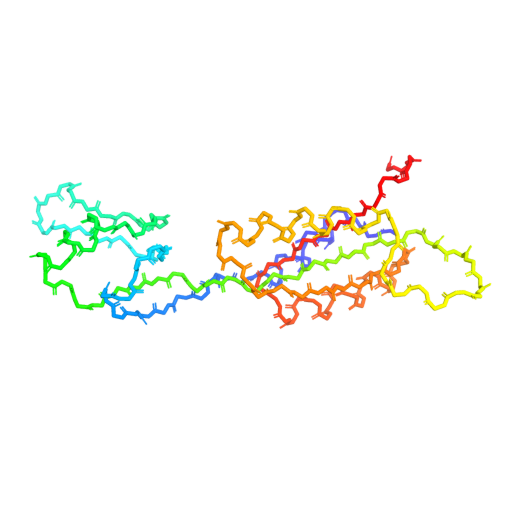M 700 O O . ALA A 1 91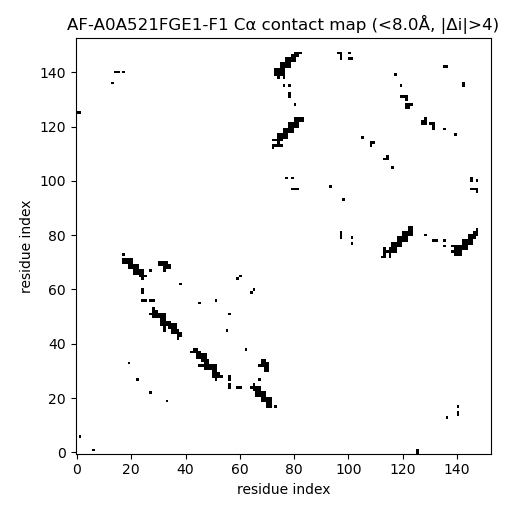 ? 1.780 -13.047 -29.394 1.00 41.25 91 ALA A O 1
ATOM 701 N N . GLU A 1 92 ? 3.769 -12.235 -28.808 1.00 38.00 92 GLU A N 1
ATOM 702 C CA . GLU A 1 92 ? 3.755 -12.813 -27.470 1.00 38.00 92 GLU A CA 1
ATOM 703 C C . GLU A 1 92 ? 3.372 -11.707 -26.485 1.00 38.00 92 GLU A C 1
ATOM 705 O O . GLU A 1 92 ? 4.170 -10.892 -26.029 1.00 38.00 92 GLU A O 1
ATOM 710 N N . ILE A 1 93 ? 2.069 -11.681 -26.221 1.00 44.44 93 ILE A N 1
ATOM 711 C CA . ILE A 1 93 ? 1.433 -11.058 -25.068 1.00 44.44 93 ILE A CA 1
ATOM 712 C C . ILE A 1 93 ? 2.205 -11.530 -23.825 1.00 44.44 93 ILE A C 1
ATOM 714 O O . ILE A 1 93 ? 2.208 -12.721 -23.539 1.00 44.44 93 ILE A O 1
ATOM 718 N N . PHE A 1 94 ? 2.865 -10.607 -23.119 1.00 40.62 94 PHE A N 1
ATOM 719 C CA . PHE A 1 94 ? 3.486 -10.807 -21.800 1.00 40.62 94 PHE A CA 1
ATOM 720 C C . PHE A 1 94 ? 4.367 -12.076 -21.628 1.00 40.62 94 PHE A C 1
ATOM 722 O O . PHE A 1 94 ? 3.898 -13.139 -21.234 1.00 40.62 94 PHE A O 1
ATOM 729 N N . GLY A 1 95 ? 5.692 -11.952 -21.767 1.00 42.31 95 GLY A N 1
ATOM 730 C CA . GLY A 1 95 ? 6.649 -12.997 -21.355 1.00 42.31 95 GLY A CA 1
ATOM 731 C C . GLY A 1 95 ? 8.101 -12.533 -21.532 1.00 42.31 95 GLY A C 1
ATOM 732 O O . GLY A 1 95 ? 8.380 -11.736 -22.410 1.00 42.31 95 GLY A O 1
ATOM 733 N N . LYS A 1 96 ? 9.111 -12.946 -20.758 1.00 42.62 96 LYS A N 1
ATOM 734 C CA . LYS A 1 96 ? 9.191 -14.141 -19.905 1.00 42.62 96 LYS A CA 1
ATOM 735 C C . LYS A 1 96 ? 10.222 -14.052 -18.759 1.00 42.62 96 LYS A C 1
ATOM 737 O O . LYS A 1 96 ? 10.399 -15.035 -18.056 1.00 42.62 96 LYS A O 1
ATOM 742 N N . VAL A 1 97 ? 10.880 -12.907 -18.531 1.00 45.06 97 VAL A N 1
ATOM 743 C CA . VAL A 1 97 ? 11.883 -12.757 -17.441 1.00 45.06 97 VAL A CA 1
ATOM 744 C C . VAL A 1 97 ? 11.583 -11.561 -16.530 1.00 45.06 97 VAL A C 1
ATOM 746 O O . VAL A 1 97 ? 11.627 -11.695 -15.315 1.00 45.06 97 VAL A O 1
ATOM 749 N N . SER A 1 98 ? 11.128 -10.432 -17.081 1.00 52.06 98 SER A N 1
ATOM 750 C CA . SER A 1 98 ? 10.619 -9.297 -16.280 1.00 52.06 98 SER A CA 1
ATOM 751 C C . SER A 1 98 ? 9.200 -9.533 -15.722 1.00 52.06 98 SER A C 1
ATOM 753 O O . SER A 1 98 ? 8.720 -8.851 -14.813 1.00 52.06 98 SER A O 1
ATOM 755 N N . ALA A 1 99 ? 8.527 -10.563 -16.244 1.00 57.16 99 ALA A N 1
ATOM 756 C CA . ALA A 1 99 ? 7.214 -10.986 -15.791 1.00 57.16 99 ALA A CA 1
ATOM 757 C C . ALA A 1 99 ? 7.262 -11.618 -14.388 1.00 57.16 99 ALA A C 1
ATOM 759 O O . ALA A 1 99 ? 6.367 -11.340 -13.601 1.00 57.16 99 ALA A O 1
ATOM 760 N N . SER A 1 100 ? 8.271 -12.417 -14.020 1.00 60.00 100 SER A N 1
ATOM 761 C CA . SER A 1 100 ? 8.244 -13.158 -12.742 1.00 60.00 100 SER A CA 1
ATOM 762 C C . SER A 1 100 ? 8.202 -12.232 -11.525 1.00 60.00 100 SER A C 1
ATOM 764 O O . SER A 1 100 ? 7.344 -12.402 -10.661 1.00 60.00 100 SER A O 1
ATOM 766 N N . ASN A 1 101 ? 9.056 -11.205 -11.497 1.00 74.31 101 ASN A N 1
ATOM 767 C CA . ASN A 1 101 ? 9.079 -10.219 -10.414 1.00 74.31 101 ASN A CA 1
ATOM 768 C C . ASN A 1 101 ? 7.787 -9.405 -10.387 1.00 74.31 101 ASN A C 1
ATOM 770 O O . ASN A 1 101 ? 7.225 -9.185 -9.322 1.00 74.31 101 ASN A O 1
ATOM 774 N 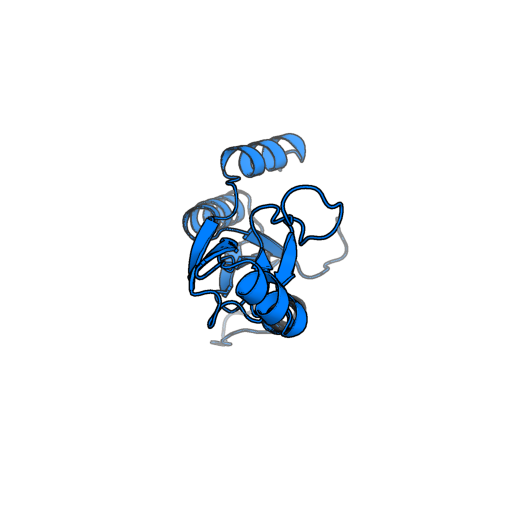N . SER A 1 102 ? 7.267 -9.029 -11.555 1.00 74.75 102 SER A N 1
ATOM 775 C CA . SER A 1 102 ? 5.997 -8.309 -11.671 1.00 74.75 102 SER A CA 1
ATOM 776 C C . SER A 1 102 ? 4.817 -9.126 -11.125 1.00 74.75 102 SER A C 1
ATOM 778 O O . SER A 1 102 ? 3.974 -8.588 -10.409 1.00 74.75 102 SER A O 1
ATOM 780 N N . HIS A 1 103 ? 4.775 -10.438 -11.385 1.00 80.44 103 HIS A N 1
ATOM 781 C CA . HIS A 1 103 ? 3.747 -11.337 -10.846 1.00 80.44 103 HIS A CA 1
ATOM 782 C C . HIS A 1 103 ? 3.917 -11.564 -9.339 1.00 80.44 103 HIS A C 1
ATOM 784 O O . HIS A 1 103 ? 2.929 -11.517 -8.610 1.00 80.44 103 HIS A O 1
ATOM 790 N N . ALA A 1 104 ? 5.150 -11.756 -8.857 1.00 84.94 104 ALA A N 1
ATOM 791 C CA . ALA A 1 104 ? 5.435 -11.899 -7.430 1.00 84.94 104 ALA A CA 1
ATOM 792 C C . ALA A 1 104 ? 5.072 -10.626 -6.647 1.00 84.94 104 ALA A C 1
ATOM 794 O O . ALA A 1 104 ? 4.396 -10.704 -5.625 1.00 84.94 104 ALA A O 1
ATOM 795 N N . LEU A 1 105 ? 5.436 -9.450 -7.169 1.00 87.06 105 LEU A N 1
ATOM 796 C CA . LEU A 1 105 ? 5.048 -8.150 -6.619 1.00 87.06 105 LEU A CA 1
ATOM 797 C C . LEU A 1 105 ? 3.530 -7.984 -6.613 1.00 87.06 105 LEU A C 1
ATOM 799 O O . LEU A 1 105 ? 2.966 -7.560 -5.614 1.00 87.06 105 LEU A O 1
ATOM 803 N N . THR A 1 106 ? 2.852 -8.370 -7.693 1.00 87.31 106 THR A N 1
ATOM 804 C CA . THR A 1 106 ? 1.384 -8.327 -7.752 1.00 87.31 106 THR A CA 1
ATOM 805 C C . THR A 1 106 ? 0.748 -9.216 -6.693 1.00 87.31 106 THR A C 1
ATOM 807 O O . THR A 1 106 ? -0.198 -8.795 -6.034 1.00 87.31 106 THR A O 1
ATOM 810 N N . ALA A 1 107 ? 1.255 -10.438 -6.517 1.00 87.94 107 ALA A N 1
ATOM 811 C CA . ALA A 1 107 ? 0.761 -11.356 -5.500 1.00 87.94 107 ALA A CA 1
ATOM 812 C C . ALA A 1 107 ? 0.971 -10.786 -4.089 1.00 87.94 107 ALA A C 1
ATOM 814 O O . ALA A 1 107 ? 0.023 -10.752 -3.310 1.00 87.94 107 ALA A O 1
ATOM 815 N N . ALA A 1 108 ? 2.166 -10.265 -3.798 1.00 90.69 108 ALA A N 1
ATOM 816 C CA . ALA A 1 108 ? 2.479 -9.640 -2.515 1.00 90.69 108 ALA A CA 1
ATOM 817 C C . ALA A 1 108 ? 1.603 -8.407 -2.236 1.00 90.69 108 ALA A C 1
ATOM 819 O O . ALA A 1 108 ? 1.070 -8.258 -1.143 1.00 90.69 108 ALA A O 1
ATOM 820 N N . LEU A 1 109 ? 1.383 -7.543 -3.232 1.00 91.25 109 LEU A N 1
ATOM 821 C CA . LEU A 1 109 ? 0.501 -6.380 -3.099 1.00 91.25 109 LEU A CA 1
ATOM 822 C C . LEU A 1 109 ? -0.945 -6.799 -2.802 1.00 91.25 109 LEU A C 1
ATOM 824 O O . LEU A 1 109 ? -1.577 -6.236 -1.911 1.00 91.25 109 LEU A O 1
ATOM 828 N N . LYS A 1 110 ? -1.450 -7.830 -3.487 1.00 89.50 110 LYS A N 1
ATOM 829 C CA . LYS A 1 110 ? -2.799 -8.361 -3.251 1.00 89.50 110 LYS A CA 1
ATOM 830 C C . LYS A 1 110 ? -2.964 -9.017 -1.881 1.00 89.50 110 LYS A C 1
ATOM 832 O O . LYS A 1 110 ? -4.053 -8.943 -1.330 1.00 89.50 110 LYS A O 1
ATOM 837 N N . GLN A 1 111 ? -1.913 -9.620 -1.321 1.00 89.25 111 GLN A N 1
ATOM 838 C CA . GLN A 1 111 ? -1.930 -10.135 0.057 1.00 89.25 111 GLN A CA 1
ATOM 839 C C . GLN A 1 111 ? -2.123 -9.030 1.106 1.00 89.25 111 GLN A C 1
ATOM 841 O O . GLN A 1 111 ? -2.550 -9.324 2.214 1.00 89.25 111 GLN A O 1
ATOM 846 N N . HIS A 1 112 ? -1.842 -7.776 0.746 1.00 86.69 112 HIS A N 1
ATOM 847 C CA . HIS A 1 112 ? -2.086 -6.587 1.564 1.00 86.69 112 HIS A CA 1
ATOM 848 C C . HIS A 1 112 ? -3.283 -5.761 1.056 1.00 86.69 112 HIS A C 1
ATOM 850 O O . HIS A 1 112 ? -3.324 -4.545 1.235 1.00 86.69 112 HIS A O 1
ATOM 856 N N . ASP A 1 113 ? -4.219 -6.399 0.345 1.00 86.31 113 ASP A N 1
ATOM 857 C CA . ASP A 1 113 ? -5.419 -5.794 -0.249 1.00 86.31 113 ASP A CA 1
ATOM 858 C C . ASP A 1 113 ? -5.161 -4.636 -1.230 1.00 86.31 113 ASP A C 1
ATOM 860 O O . ASP A 1 113 ? -6.079 -3.914 -1.633 1.00 86.31 113 ASP A O 1
ATOM 864 N N . ILE A 1 114 ? -3.925 -4.467 -1.702 1.00 89.81 114 ILE A N 1
ATOM 865 C CA . ILE A 1 114 ? -3.581 -3.457 -2.701 1.00 89.81 114 ILE A CA 1
ATOM 866 C C . ILE A 1 114 ? -3.949 -3.995 -4.083 1.00 89.81 114 ILE A C 1
ATOM 868 O O . ILE A 1 114 ? -3.194 -4.712 -4.736 1.00 89.81 114 ILE A O 1
ATOM 872 N N . ASN A 1 115 ? -5.138 -3.614 -4.542 1.00 88.75 115 ASN A N 1
ATOM 873 C CA . ASN A 1 115 ? -5.722 -4.140 -5.778 1.00 88.75 115 ASN A CA 1
ATOM 874 C C . ASN A 1 115 ? -5.580 -3.208 -6.993 1.00 88.75 115 ASN A C 1
ATOM 876 O O . ASN A 1 115 ? -5.783 -3.630 -8.130 1.00 88.75 115 ASN A O 1
ATOM 880 N N . ARG A 1 116 ? -5.239 -1.932 -6.777 1.00 91.12 116 ARG A N 1
ATOM 881 C CA . ARG A 1 116 ? -5.128 -0.922 -7.842 1.00 91.12 116 ARG A CA 1
ATOM 882 C C . ARG A 1 116 ? -3.705 -0.876 -8.390 1.00 91.12 116 ARG A C 1
ATOM 884 O O . ARG A 1 116 ? -2.924 -0.018 -7.986 1.00 91.12 116 ARG A O 1
ATOM 891 N N . ILE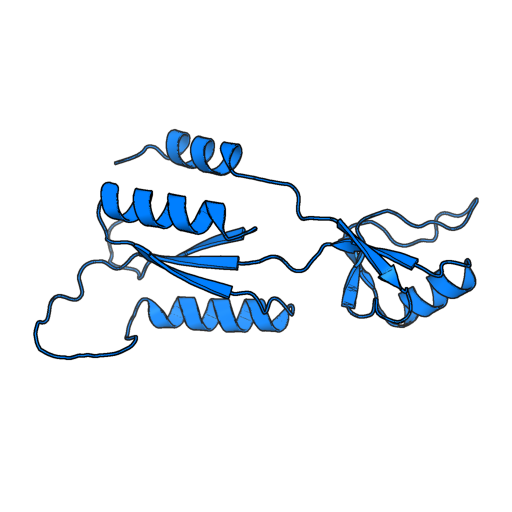 A 1 117 ? -3.381 -1.810 -9.279 1.00 90.88 117 ILE A N 1
ATOM 892 C CA . ILE A 1 117 ? -2.032 -1.984 -9.828 1.00 90.88 117 ILE A CA 1
ATOM 893 C C . ILE A 1 117 ? -2.030 -1.648 -11.323 1.00 90.88 117 ILE A C 1
ATOM 895 O O . ILE A 1 117 ? -2.783 -2.247 -12.088 1.00 90.88 117 ILE A O 1
ATOM 899 N N . ASN A 1 118 ? -1.167 -0.718 -11.729 1.00 89.69 118 ASN A N 1
ATOM 900 C CA . ASN A 1 118 ? -0.921 -0.344 -13.121 1.00 89.69 118 ASN A CA 1
ATOM 901 C C . ASN A 1 118 ? 0.459 -0.840 -13.558 1.00 89.69 118 ASN A C 1
ATOM 903 O O . ASN A 1 118 ? 1.400 -0.815 -12.767 1.00 89.69 118 ASN A O 1
ATOM 907 N N . PHE A 1 119 ? 0.601 -1.236 -14.821 1.00 87.94 119 PHE A N 1
ATOM 908 C CA . PHE A 1 119 ? 1.881 -1.665 -15.384 1.00 87.94 119 PHE A CA 1
ATOM 909 C C . PHE A 1 119 ? 2.351 -0.705 -16.463 1.00 87.94 119 PHE A C 1
ATOM 911 O O . PHE A 1 119 ? 1.569 -0.298 -17.318 1.00 87.94 119 PHE A O 1
ATOM 918 N N . TYR A 1 120 ? 3.647 -0.417 -16.444 1.00 85.88 120 TYR A N 1
ATOM 919 C CA . TYR A 1 120 ? 4.324 0.419 -17.423 1.00 85.88 120 TYR A CA 1
ATOM 920 C C . TYR A 1 120 ? 5.537 -0.333 -17.945 1.00 85.88 120 TYR A C 1
ATOM 922 O O . TYR A 1 120 ? 6.266 -0.950 -17.170 1.00 85.88 120 TYR A O 1
ATOM 930 N N . ASN A 1 121 ? 5.779 -0.255 -19.247 1.00 82.88 121 ASN A N 1
ATOM 931 C CA . ASN A 1 121 ? 6.993 -0.788 -19.848 1.00 82.88 121 ASN A CA 1
ATOM 932 C C . ASN A 1 121 ? 7.928 0.378 -20.151 1.00 82.88 121 ASN A C 1
ATOM 934 O O . ASN A 1 121 ? 7.553 1.293 -20.882 1.00 82.88 121 ASN A O 1
ATOM 938 N N . ALA A 1 122 ? 9.139 0.336 -19.607 1.00 81.00 122 ALA A N 1
ATOM 939 C CA . ALA A 1 122 ? 10.181 1.302 -19.919 1.00 81.00 122 ALA A CA 1
ATOM 940 C C . ALA A 1 122 ? 11.204 0.658 -20.856 1.00 81.00 122 ALA A C 1
ATOM 942 O O . ALA A 1 122 ? 11.699 -0.442 -20.592 1.00 81.00 122 ALA A O 1
ATOM 943 N N . GLN A 1 123 ? 11.531 1.356 -21.944 1.00 76.88 123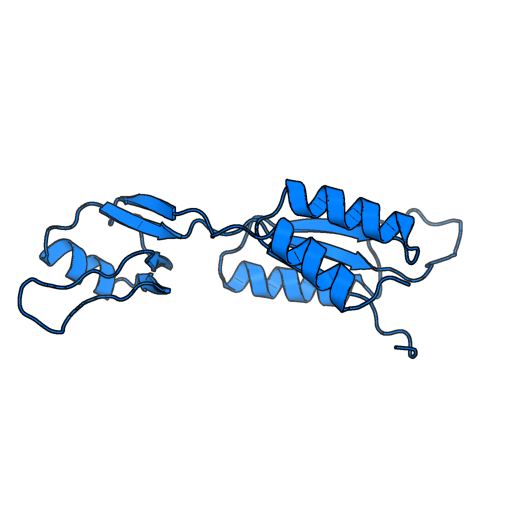 GLN A N 1
ATOM 944 C CA . GLN A 1 123 ? 12.706 1.010 -22.741 1.00 76.88 123 GLN A CA 1
ATOM 945 C C . GLN A 1 123 ? 13.970 1.302 -21.926 1.00 76.88 123 GLN A C 1
ATOM 947 O O . GLN A 1 123 ? 13.987 2.246 -21.133 1.00 76.88 123 GLN A O 1
ATOM 952 N N . ASP A 1 124 ? 15.037 0.537 -22.164 1.00 73.56 124 ASP A N 1
ATOM 953 C CA . ASP A 1 124 ? 16.364 0.755 -21.569 1.00 73.56 124 ASP A CA 1
ATOM 954 C C . ASP A 1 124 ? 17.097 1.945 -22.228 1.00 73.56 124 ASP A C 1
ATOM 956 O O . ASP A 1 124 ? 18.222 1.857 -22.714 1.00 73.56 124 ASP A O 1
ATOM 960 N N . THR A 1 125 ? 16.400 3.077 -22.325 1.00 78.56 125 THR A N 1
ATOM 961 C CA . THR A 1 125 ? 16.903 4.358 -22.820 1.00 78.56 125 THR A CA 1
ATOM 962 C C . THR A 1 125 ? 16.497 5.453 -21.843 1.00 78.56 125 THR A C 1
ATOM 964 O O . THR A 1 125 ? 15.479 5.348 -21.156 1.00 78.56 125 THR A O 1
ATOM 967 N N . LEU A 1 126 ? 17.284 6.531 -21.778 1.00 77.75 126 LEU A N 1
ATOM 968 C CA . LEU A 1 126 ? 16.959 7.671 -20.918 1.00 77.75 126 LEU A CA 1
ATOM 969 C C . LEU A 1 126 ? 15.557 8.213 -21.224 1.00 77.75 126 LEU A C 1
ATOM 971 O O . LEU A 1 126 ? 14.756 8.386 -20.316 1.00 77.75 126 LEU A O 1
ATOM 975 N N . GLU A 1 127 ? 15.261 8.429 -22.504 1.00 82.19 127 GLU A N 1
ATOM 976 C CA . GLU A 1 127 ? 13.979 8.960 -22.966 1.00 82.19 127 GLU A CA 1
ATOM 977 C C . GLU A 1 127 ? 12.810 8.019 -22.644 1.00 82.19 127 GLU A C 1
ATOM 979 O O . GLU A 1 127 ? 11.802 8.459 -22.091 1.00 82.19 127 GLU A O 1
ATOM 984 N N . GLY A 1 128 ? 12.963 6.717 -22.906 1.00 82.75 128 GLY A N 1
ATOM 985 C CA . GLY A 1 128 ? 11.930 5.725 -22.611 1.00 82.75 128 GLY A CA 1
ATOM 986 C C . GLY A 1 128 ? 11.645 5.598 -21.115 1.00 82.75 128 GLY A C 1
ATOM 987 O O . GLY A 1 128 ? 10.484 5.539 -20.709 1.00 82.75 128 GLY A O 1
ATOM 988 N N . MET A 1 129 ? 12.690 5.623 -20.285 1.00 81.19 129 MET A N 1
ATOM 989 C CA . MET A 1 129 ? 12.553 5.612 -18.830 1.00 81.19 129 MET A CA 1
ATOM 990 C C . MET A 1 129 ? 11.901 6.896 -18.311 1.00 81.19 129 MET A C 1
ATOM 992 O O . MET A 1 129 ? 10.992 6.829 -17.485 1.00 81.19 129 MET A O 1
ATOM 996 N N . THR A 1 130 ? 12.328 8.063 -18.805 1.00 82.88 130 THR A N 1
ATOM 997 C CA . THR A 1 130 ? 11.739 9.353 -18.429 1.00 82.88 130 THR A CA 1
ATOM 998 C C . THR A 1 130 ? 10.258 9.399 -18.787 1.00 82.88 130 THR A C 1
ATOM 1000 O O . THR A 1 130 ? 9.453 9.754 -17.932 1.00 82.88 130 THR A O 1
ATOM 1003 N N . SER A 1 131 ? 9.874 8.969 -19.992 1.00 85.81 131 SER A N 1
ATOM 1004 C CA . SER A 1 131 ? 8.468 8.952 -20.404 1.00 85.81 131 SER A CA 1
ATOM 1005 C C . SER A 1 131 ? 7.615 8.027 -19.529 1.00 85.81 131 SER A C 1
ATOM 1007 O O . SER A 1 131 ? 6.541 8.435 -19.087 1.00 85.81 131 SER A O 1
ATOM 1009 N N . ALA A 1 132 ? 8.092 6.810 -19.242 1.00 85.56 132 ALA A N 1
ATOM 1010 C CA . ALA A 1 132 ? 7.374 5.863 -18.388 1.00 85.56 132 ALA A CA 1
ATOM 1011 C C . ALA A 1 132 ? 7.232 6.382 -16.948 1.00 85.56 132 ALA A C 1
ATOM 1013 O O . ALA A 1 132 ? 6.168 6.262 -16.343 1.00 85.56 132 ALA A O 1
ATOM 1014 N N . LEU A 1 133 ? 8.285 7.000 -16.403 1.00 85.88 133 LEU A N 1
ATOM 1015 C CA . LEU A 1 133 ? 8.251 7.630 -15.084 1.00 85.88 133 LEU A CA 1
ATOM 1016 C C . LEU A 1 133 ? 7.247 8.781 -15.034 1.00 85.88 133 LEU A C 1
ATOM 1018 O O . LEU A 1 133 ? 6.441 8.831 -14.109 1.00 85.88 133 LEU A O 1
ATOM 1022 N N . THR A 1 134 ? 7.266 9.687 -16.013 1.00 86.00 134 THR A N 1
ATOM 1023 C CA . THR A 1 134 ? 6.344 10.828 -16.057 1.00 86.00 134 THR A CA 1
ATOM 1024 C C . THR A 1 134 ? 4.890 10.368 -16.106 1.00 86.00 134 THR A C 1
ATOM 1026 O O . THR A 1 134 ? 4.072 10.863 -15.334 1.00 86.00 134 THR A O 1
ATOM 1029 N N . GLU A 1 135 ? 4.565 9.388 -16.949 1.00 88.56 135 GLU A N 1
ATOM 1030 C CA . GLU A 1 135 ? 3.212 8.829 -17.021 1.00 88.56 135 GLU A CA 1
ATOM 1031 C C . GLU A 1 135 ? 2.802 8.167 -15.696 1.00 88.56 135 GLU A C 1
ATOM 1033 O O . GLU A 1 135 ? 1.726 8.433 -15.150 1.00 88.56 135 GLU A O 1
ATOM 1038 N N . ALA A 1 136 ? 3.683 7.338 -15.134 1.00 89.19 136 ALA A N 1
ATOM 1039 C CA . ALA A 1 136 ? 3.386 6.585 -13.929 1.00 89.19 136 ALA A CA 1
ATOM 1040 C C . ALA A 1 136 ? 3.237 7.494 -12.694 1.00 89.19 136 ALA A C 1
ATOM 1042 O O . ALA A 1 136 ? 2.357 7.254 -11.863 1.00 89.19 136 ALA A O 1
ATOM 1043 N N . LEU A 1 137 ? 4.033 8.562 -12.581 1.00 87.44 137 LEU A N 1
ATOM 1044 C CA . LEU A 1 137 ? 3.959 9.525 -11.474 1.00 87.44 137 LEU A CA 1
ATOM 1045 C C . LEU A 1 137 ? 2.637 10.308 -11.451 1.00 87.44 137 LEU A C 1
ATOM 1047 O O . LEU A 1 137 ? 2.204 10.742 -10.386 1.00 87.44 137 LEU A O 1
ATOM 1051 N N . LEU A 1 138 ? 1.968 10.475 -12.597 1.00 87.31 138 LEU A N 1
ATOM 1052 C CA . LEU A 1 138 ? 0.677 11.170 -12.670 1.00 87.31 138 LEU A CA 1
ATOM 1053 C C . LEU A 1 138 ? -0.494 10.306 -12.179 1.00 87.31 138 LEU A C 1
ATOM 1055 O O . LEU A 1 138 ? -1.479 10.829 -11.651 1.00 87.31 138 LEU A O 1
ATOM 1059 N N . ALA A 1 139 ? -0.404 8.988 -12.354 1.00 88.81 139 ALA A N 1
ATOM 1060 C CA . ALA A 1 139 ? -1.521 8.072 -12.133 1.00 88.81 139 ALA A CA 1
ATOM 1061 C C . ALA A 1 139 ? -1.446 7.280 -10.816 1.00 88.81 139 ALA A C 1
ATOM 1063 O O . ALA A 1 139 ? -2.470 6.744 -10.376 1.00 88.81 139 ALA A O 1
ATOM 1064 N N . ASN A 1 140 ? -0.273 7.203 -10.180 1.00 90.06 140 ASN A N 1
ATOM 1065 C CA . ASN A 1 140 ? -0.024 6.294 -9.061 1.00 90.06 140 ASN A CA 1
ATOM 1066 C C . ASN A 1 140 ? 0.440 7.023 -7.798 1.00 90.06 140 ASN A C 1
ATOM 1068 O O . ASN A 1 140 ? 1.063 8.076 -7.853 1.00 90.06 140 ASN A O 1
ATOM 1072 N N . ASP A 1 141 ? 0.125 6.431 -6.648 1.00 88.44 141 ASP A N 1
ATOM 1073 C CA . ASP A 1 141 ? 0.534 6.926 -5.332 1.00 88.44 141 ASP A CA 1
ATOM 1074 C C . ASP A 1 141 ? 1.892 6.324 -4.907 1.00 88.44 141 ASP A C 1
ATOM 1076 O O . ASP A 1 141 ? 2.633 6.930 -4.137 1.00 88.44 141 ASP A O 1
ATOM 1080 N N . VAL A 1 142 ? 2.221 5.132 -5.420 1.00 88.44 142 VAL A N 1
ATOM 1081 C CA . VAL A 1 142 ? 3.490 4.420 -5.206 1.00 88.44 142 VAL A CA 1
ATOM 1082 C C . VAL A 1 142 ? 3.997 3.911 -6.548 1.00 88.44 142 VAL A C 1
ATOM 1084 O O . VAL A 1 142 ? 3.218 3.356 -7.322 1.00 88.44 142 VAL A O 1
ATOM 1087 N N . LEU A 1 143 ? 5.297 4.050 -6.807 1.00 88.69 143 LEU A N 1
ATOM 1088 C CA . LEU A 1 143 ? 5.952 3.447 -7.965 1.00 88.69 143 LEU A CA 1
ATOM 1089 C C . LEU A 1 143 ? 6.983 2.412 -7.532 1.00 88.69 143 LEU A C 1
ATOM 1091 O O . LEU A 1 143 ? 7.804 2.674 -6.656 1.00 88.69 143 LEU A O 1
ATOM 1095 N N . ILE A 1 144 ? 6.951 1.254 -8.181 1.00 87.31 144 ILE A N 1
ATOM 1096 C CA . ILE A 1 144 ? 7.936 0.188 -8.030 1.00 87.31 144 ILE A CA 1
ATOM 1097 C C . ILE A 1 144 ? 8.619 0.023 -9.379 1.00 87.31 144 ILE A C 1
ATOM 1099 O O . ILE A 1 144 ? 7.975 -0.326 -10.364 1.00 87.31 144 ILE A O 1
ATOM 1103 N N . LEU A 1 145 ? 9.923 0.274 -9.427 1.00 85.56 145 LEU A N 1
ATOM 1104 C CA . LEU A 1 145 ? 10.730 -0.024 -10.602 1.00 85.56 145 LEU A CA 1
ATOM 1105 C C . LEU A 1 145 ? 11.324 -1.420 -10.433 1.00 85.56 145 LEU A C 1
ATOM 1107 O O . LEU A 1 145 ? 11.935 -1.719 -9.408 1.00 85.56 145 LEU A O 1
ATOM 1111 N N . THR A 1 146 ? 11.152 -2.273 -11.436 1.00 80.06 146 THR A N 1
ATOM 1112 C CA . THR A 1 146 ? 11.756 -3.603 -11.477 1.00 80.06 146 THR A CA 1
ATOM 1113 C C . THR A 1 146 ? 12.444 -3.827 -12.819 1.00 80.06 146 THR A C 1
ATOM 1115 O O . THR A 1 146 ? 11.921 -3.464 -13.873 1.00 80.06 146 THR A O 1
ATOM 1118 N N . CYS A 1 147 ? 13.636 -4.414 -12.778 1.00 72.12 147 CYS A N 1
ATOM 1119 C CA . CYS A 1 147 ? 14.384 -4.856 -13.946 1.00 72.12 147 CYS A CA 1
ATOM 1120 C C . CYS A 1 147 ? 14.714 -6.347 -13.802 1.00 72.12 147 CYS A C 1
ATOM 1122 O O . CYS A 1 147 ? 14.885 -6.864 -12.693 1.00 72.12 147 CYS A O 1
ATOM 1124 N N . GLY A 1 148 ? 14.784 -7.057 -14.928 1.00 58.62 148 GLY A N 1
ATOM 1125 C CA . GLY A 1 148 ? 15.386 -8.387 -14.954 1.00 58.62 148 GLY A CA 1
ATOM 1126 C C . GLY A 1 148 ? 16.896 -8.266 -14.747 1.00 58.62 148 GLY A C 1
ATOM 1127 O O . GLY A 1 148 ? 17.521 -7.375 -15.315 1.00 58.62 148 GLY A O 1
ATOM 1128 N N . MET A 1 149 ? 17.487 -9.154 -13.947 1.00 49.09 149 MET A N 1
ATOM 1129 C CA . MET A 1 149 ? 18.943 -9.231 -13.818 1.00 49.09 149 MET A CA 1
ATOM 1130 C C . MET A 1 149 ? 19.548 -9.656 -15.163 1.00 49.09 149 MET A C 1
ATOM 1132 O O . MET A 1 149 ? 19.480 -10.825 -15.535 1.00 49.09 149 MET A O 1
ATOM 1136 N N . SER A 1 150 ? 20.152 -8.707 -15.872 1.00 39.38 150 SER A N 1
ATOM 1137 C CA . SER A 1 150 ? 21.308 -8.967 -16.726 1.00 39.38 150 SER A CA 1
ATOM 1138 C C . SER A 1 150 ? 22.533 -8.550 -15.912 1.00 39.38 150 SER A C 1
ATOM 1140 O O . SER A 1 150 ? 22.516 -7.506 -15.263 1.00 39.38 150 SER A O 1
ATOM 1142 N N . VAL A 1 151 ? 23.557 -9.398 -15.849 1.00 38.03 151 VAL A N 1
ATOM 1143 C CA . VAL A 1 151 ? 24.802 -9.127 -15.117 1.00 38.03 151 VAL A CA 1
ATOM 1144 C C . VAL A 1 151 ? 25.481 -7.870 -15.676 1.00 38.03 151 VAL A C 1
ATOM 1146 O O . VAL A 1 151 ? 26.136 -7.923 -16.711 1.00 38.03 151 VAL A O 1
ATOM 1149 N N . GLY A 1 152 ? 25.308 -6.739 -14.991 1.00 37.97 152 GLY A N 1
ATOM 1150 C CA . GLY A 1 152 ? 25.930 -5.466 -15.359 1.00 37.97 152 GLY A CA 1
ATOM 1151 C C . GLY A 1 152 ? 25.219 -4.248 -14.773 1.00 37.97 152 GLY A C 1
ATOM 1152 O O . GLY A 1 152 ? 24.769 -3.394 -15.532 1.00 37.97 152 GLY A O 1
ATOM 1153 N N . CYS A 1 153 ? 25.110 -4.189 -13.442 1.00 35.56 153 CYS A N 1
ATOM 1154 C CA . CYS A 1 153 ? 25.002 -2.922 -12.711 1.00 35.56 153 CYS A CA 1
ATOM 1155 C C . CYS A 1 153 ? 26.410 -2.429 -12.369 1.00 35.56 153 CYS A C 1
ATOM 1157 O O . CYS A 1 153 ? 27.253 -3.301 -12.048 1.00 35.56 153 CYS A O 1
#

Mean predicted aligned error: 9.36 Å

Radius of gyration: 20.64 Å; Cα contacts (8 Å, |Δi|>4): 217; chains: 1; bounding box: 45×31×66 Å

Sequence (153 aa):
MISIKEAKLIILEHSRKVPVHPIPLAMALGATLATDLYQHHTSSGYTRGCELTDDAIGYLRGMGHTEVQVFRQPRVGIIVAAQDLRQPGRAEIFGKVSASNSHALTAALKQHDINRINFYNAQDTLEGMTSALTEALLANDVLILTCGMSVGC

Nearest PDB structures (foldseek):
  1t3e-assembly1_A  TM=6.215E-01  e=1.632E-07  Rattus norvegicus
  1t3e-assembly1_B  TM=5.953E-01  e=6.598E-08  Rattus norvegicus
  2nqs-assembly1_B  TM=5.905E-01  e=5.577E-07  Escherichia coli
  2nrp-assembly1_A  TM=5.658E-01  e=1.570E-06  Escherichia coli
  1g8l-assembly1_B  TM=5.211E-01  e=3.639E-06  Escherichia coli

Secondary structure (DSSP, 8-state):
---HHHHHHHHHHH--PPPEEEEEGGG-TTPBB-S-EE-TTSS-EE-TT-B--HHHHHHHHHTT-SEEEEEPPPPEEEEEEE-----TT----S-SSHHHHHHHHHHHHHHTT---EEEEEEESSHHHHHHHHHHHHHH-SEEEEEE---S--

Organism: NCBI:txid425512

Foldseek 3Di:
DDDPVRVVVVCVVLADPQDKDKDFLVPQQQFFAQAWDDQPPDPDTDHGGDGQHPVNSVVCVVSVDGMGITGDQWQEEEEEEEADPDDPDDPDDDDDQSVVVVVVVCVVCVVSVNNNYHYHYAYPDPVSVVVRCVVDSVPTNYYHYDYGDDPDD